Protein AF-A0A958ANQ0-F1 (afdb_monomer_lite)

pLDDT: mean 80.98, std 15.99, range [47.22, 97.38]

Secondary structure (DSSP, 8-state):
---EEEEEEESSSS--TTPEEE---TTSSS-TT-EEEEEEEEE--TT-SEEEEEEEESS-GGG-----------TT-------------------------------

Structure (mmCIF, N/CA/C/O backbone):
data_AF-A0A958ANQ0-F1
#
_entry.id   AF-A0A958ANQ0-F1
#
loop_
_atom_site.group_PDB
_atom_site.id
_atom_site.type_symbol
_atom_site.label_atom_id
_atom_site.label_alt_id
_atom_site.label_comp_id
_atom_site.label_asym_id
_atom_site.label_entity_id
_atom_site.label_seq_id
_atom_site.pdbx_PDB_ins_code
_atom_site.Cartn_x
_atom_site.Cartn_y
_atom_site.Cartn_z
_atom_site.occupancy
_atom_site.B_iso_or_equiv
_atom_site.auth_seq_id
_atom_site.auth_comp_id
_atom_site.auth_asym_id
_atom_site.auth_atom_id
_atom_site.pdbx_PDB_model_num
ATOM 1 N N . SER A 1 1 ? -5.914 -18.500 2.870 1.00 63.28 1 SER A N 1
ATOM 2 C CA . SER A 1 1 ? -5.951 -17.438 1.851 1.00 63.28 1 SER A CA 1
ATOM 3 C C . SER A 1 1 ? -4.606 -16.725 1.856 1.00 63.28 1 SER A C 1
ATOM 5 O O . SER A 1 1 ? -3.877 -16.869 2.828 1.00 63.28 1 SER A O 1
ATOM 7 N N . GLY A 1 2 ? -4.235 -16.049 0.766 1.00 85.19 2 GLY A N 1
ATOM 8 C CA . GLY A 1 2 ? -3.003 -15.249 0.666 1.00 85.19 2 GLY A CA 1
ATOM 9 C C . GLY A 1 2 ? -3.278 -13.757 0.847 1.00 85.19 2 GLY A C 1
ATOM 10 O O . GLY A 1 2 ? -2.680 -12.940 0.154 1.00 85.19 2 GLY A O 1
ATOM 11 N N . ASP A 1 3 ? -4.260 -13.422 1.688 1.00 93.88 3 ASP A N 1
ATOM 12 C CA . ASP A 1 3 ? -4.642 -12.033 1.931 1.00 93.88 3 ASP A CA 1
ATOM 13 C C . ASP A 1 3 ? -3.541 -11.328 2.738 1.00 93.88 3 ASP A C 1
ATOM 15 O O . ASP A 1 3 ? -2.877 -11.931 3.582 1.00 93.88 3 ASP A O 1
ATOM 19 N N . LEU A 1 4 ? -3.345 -10.047 2.453 1.00 95.50 4 LEU A N 1
ATOM 20 C CA . LEU A 1 4 ? -2.335 -9.193 3.063 1.00 95.50 4 LEU A CA 1
ATOM 21 C C . LEU A 1 4 ? -2.954 -8.418 4.228 1.00 95.50 4 LEU A C 1
ATOM 23 O O . LEU A 1 4 ? -4.144 -8.098 4.212 1.00 95.50 4 LEU A O 1
ATOM 27 N N . LEU A 1 5 ? -2.132 -8.080 5.216 1.00 96.50 5 LEU A N 1
ATOM 28 C CA . LEU A 1 5 ? -2.508 -7.200 6.316 1.00 96.50 5 LEU A CA 1
ATOM 29 C C . LEU A 1 5 ? -1.752 -5.878 6.169 1.00 96.50 5 LEU A C 1
ATOM 31 O O . LEU A 1 5 ? -0.524 -5.869 6.117 1.00 96.50 5 LEU A O 1
ATOM 35 N N . MET A 1 6 ? -2.489 -4.773 6.092 1.00 96.06 6 MET A N 1
ATOM 36 C CA . MET A 1 6 ? -1.938 -3.424 6.168 1.00 96.06 6 MET A CA 1
ATOM 37 C C . MET A 1 6 ? -2.160 -2.885 7.582 1.00 96.06 6 MET A C 1
ATOM 39 O O . MET A 1 6 ? -3.301 -2.670 7.994 1.00 96.06 6 MET A O 1
ATOM 43 N N . ASP A 1 7 ? -1.061 -2.694 8.307 1.00 95.06 7 ASP A N 1
ATOM 44 C CA . ASP A 1 7 ? -1.037 -2.265 9.707 1.00 95.06 7 ASP A CA 1
ATOM 45 C C . ASP A 1 7 ? -0.769 -0.765 9.877 1.00 95.06 7 ASP A C 1
ATOM 47 O O . ASP A 1 7 ? -0.386 -0.066 8.938 1.00 95.06 7 ASP A O 1
ATOM 51 N N . PHE A 1 8 ? -0.936 -0.292 11.118 1.00 93.69 8 PHE A N 1
ATOM 52 C CA . PHE A 1 8 ? -0.587 1.061 11.572 1.00 93.69 8 PHE A CA 1
ATOM 53 C C . PHE A 1 8 ? -1.340 2.195 10.869 1.00 93.69 8 PHE A C 1
ATOM 55 O O . PHE A 1 8 ? -0.835 3.314 10.764 1.00 93.69 8 PHE A O 1
ATOM 62 N N . ILE A 1 9 ? -2.566 1.940 10.412 1.00 93.25 9 ILE A N 1
ATOM 63 C CA . ILE A 1 9 ? -3.378 2.984 9.793 1.00 93.25 9 ILE A CA 1
ATOM 64 C C . ILE A 1 9 ? -3.954 3.875 10.911 1.00 93.25 9 ILE A C 1
ATOM 66 O O . ILE A 1 9 ? -4.518 3.343 11.872 1.00 93.25 9 ILE A O 1
ATOM 70 N N . PRO A 1 10 ? -3.826 5.215 10.847 1.00 91.50 10 PRO A N 1
ATOM 71 C CA . PRO A 1 10 ? -4.391 6.111 11.859 1.00 91.50 10 PRO A CA 1
ATOM 72 C C . PRO A 1 10 ? -5.906 5.936 12.003 1.00 91.50 10 PRO A C 1
ATOM 74 O O . PRO A 1 10 ? -6.583 5.656 11.017 1.00 91.50 10 PRO A O 1
ATOM 77 N N . GLN A 1 11 ? -6.449 6.118 13.209 1.00 89.50 11 GLN A N 1
ATOM 78 C CA . GLN A 1 11 ? -7.895 6.055 13.466 1.00 89.50 11 GLN A CA 1
ATOM 79 C C . GLN A 1 11 ? -8.679 7.149 12.720 1.00 89.50 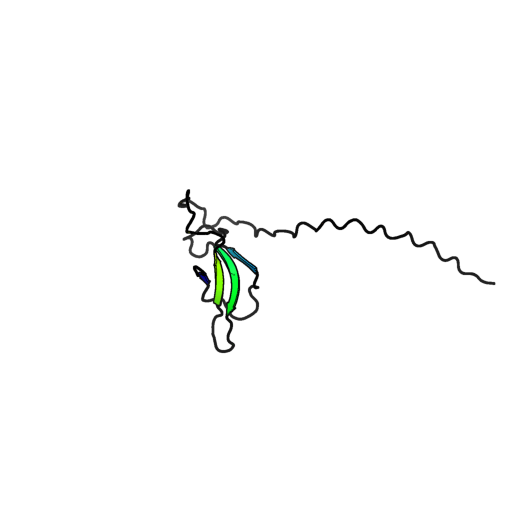11 GLN A C 1
ATOM 81 O O . GLN A 1 11 ? -8.164 8.235 12.462 1.00 89.50 11 GLN A O 1
ATOM 86 N N . GLY A 1 12 ? -9.952 6.867 12.424 1.00 80.94 12 GLY A N 1
ATOM 87 C CA . GLY A 1 12 ? -10.860 7.775 11.712 1.00 80.94 12 GLY A CA 1
ATOM 88 C C . GLY A 1 12 ? -11.126 7.353 10.260 1.00 80.94 12 GLY A C 1
ATOM 89 O O . GLY A 1 12 ? -10.767 6.244 9.858 1.00 80.94 12 GLY A O 1
ATOM 90 N N . PRO A 1 13 ? -11.806 8.187 9.458 1.00 65.56 13 PRO A N 1
ATOM 91 C CA . PRO A 1 13 ? -12.079 7.876 8.060 1.00 65.56 13 PRO A CA 1
ATOM 92 C C . PRO A 1 13 ? -10.868 8.222 7.182 1.00 65.56 13 PRO A C 1
ATOM 94 O O . PRO A 1 13 ? -10.552 9.392 6.989 1.00 65.56 13 PRO A O 1
ATOM 97 N N . VAL A 1 14 ? -10.196 7.193 6.660 1.00 76.31 14 VAL A N 1
ATOM 98 C CA . VAL A 1 14 ? -9.035 7.339 5.756 1.00 76.31 14 VAL A CA 1
ATOM 99 C C . VAL A 1 14 ? -9.187 6.503 4.477 1.00 76.31 14 VAL A C 1
ATOM 101 O O . VAL A 1 14 ? -8.621 6.871 3.456 1.00 76.31 14 VAL A O 1
ATOM 104 N N . PHE A 1 15 ? -9.954 5.406 4.516 1.00 90.62 15 PHE A N 1
ATOM 105 C CA . PHE A 1 15 ? -10.132 4.482 3.390 1.00 90.62 15 PHE A CA 1
ATOM 106 C C . PHE A 1 15 ? -11.419 3.650 3.522 1.00 90.62 15 PHE A C 1
ATOM 108 O O . PHE A 1 15 ? -11.976 3.492 4.621 1.00 90.62 15 PHE A O 1
ATOM 115 N N . SER A 1 16 ? -11.852 3.073 2.404 1.00 92.00 16 SER A N 1
ATOM 116 C CA . SER A 1 16 ? -13.081 2.282 2.270 1.00 92.00 16 SER A CA 1
ATOM 117 C C . SER A 1 16 ? -12.818 0.879 1.719 1.00 92.00 16 SER A C 1
ATOM 119 O O . SER A 1 16 ? -11.843 0.627 1.011 1.00 92.00 16 SER A O 1
ATOM 121 N N . VAL A 1 17 ? -13.723 -0.060 2.011 1.00 94.25 17 VAL A N 1
ATOM 122 C CA . VAL A 1 17 ? -13.712 -1.383 1.366 1.00 94.25 17 VAL A CA 1
ATOM 123 C C . VAL A 1 17 ? -13.870 -1.210 -0.147 1.00 94.25 17 VAL A C 1
ATOM 125 O O . VAL A 1 17 ? -14.725 -0.457 -0.604 1.00 94.25 17 VAL A O 1
ATOM 128 N N . GLY A 1 18 ? -13.049 -1.919 -0.921 1.00 94.25 18 GLY A N 1
ATOM 129 C CA . GLY A 1 18 ? -13.012 -1.855 -2.384 1.00 94.25 18 GLY A CA 1
ATOM 130 C C . GLY A 1 18 ? -11.950 -0.916 -2.965 1.00 94.25 18 GLY A C 1
ATOM 131 O O . GLY A 1 18 ? -11.597 -1.081 -4.140 1.00 94.25 18 GLY A O 1
ATOM 132 N N . GLU A 1 19 ? -11.401 0.002 -2.162 1.00 94.44 19 GLU A N 1
ATOM 133 C CA . GLU A 1 19 ? -10.323 0.903 -2.586 1.00 94.44 19 GLU A CA 1
ATOM 134 C C . GLU A 1 19 ? -9.036 0.146 -2.925 1.00 94.44 19 GLU A C 1
ATOM 136 O O . GLU A 1 19 ? -8.761 -0.942 -2.404 1.00 94.44 19 GLU A O 1
ATOM 141 N N . VAL A 1 20 ? -8.254 0.727 -3.836 1.00 94.81 20 VAL A N 1
ATOM 142 C CA . VAL A 1 20 ? -6.982 0.172 -4.305 1.00 94.81 20 VAL A CA 1
ATOM 143 C C . VAL A 1 20 ? -5.853 0.647 -3.397 1.00 94.81 20 VAL A C 1
ATOM 145 O O . VAL A 1 20 ? -5.734 1.830 -3.101 1.00 94.81 20 VAL A O 1
ATOM 148 N N . VAL A 1 21 ? -4.992 -0.283 -2.998 1.00 95.25 21 VAL A N 1
ATOM 149 C CA . VAL A 1 21 ? -3.791 -0.002 -2.210 1.00 95.25 21 VAL A CA 1
ATOM 150 C C . VAL A 1 21 ? -2.594 0.120 -3.149 1.00 95.25 21 VAL A C 1
ATOM 152 O O . VAL A 1 21 ? -2.335 -0.796 -3.936 1.00 95.25 21 VAL A O 1
ATOM 155 N N . LEU A 1 22 ? -1.862 1.231 -3.046 1.00 94.06 22 LEU A N 1
ATOM 156 C CA . LEU A 1 22 ? -0.671 1.542 -3.843 1.00 94.06 22 LEU A CA 1
ATOM 157 C C . LEU A 1 22 ? 0.565 1.716 -2.946 1.00 94.06 22 LEU A C 1
ATOM 159 O O . LEU A 1 22 ? 0.447 2.096 -1.780 1.00 94.06 22 LEU A O 1
ATOM 163 N N . THR A 1 23 ? 1.765 1.500 -3.489 1.00 92.44 23 THR A N 1
ATOM 164 C CA . THR A 1 23 ? 3.006 1.910 -2.813 1.00 92.44 23 THR A CA 1
ATOM 165 C C . THR A 1 23 ? 3.065 3.435 -2.683 1.00 92.44 23 THR A C 1
ATOM 167 O O . THR A 1 23 ? 2.875 4.171 -3.649 1.00 92.44 23 THR A O 1
ATOM 170 N N . SER A 1 24 ? 3.361 3.939 -1.484 1.00 90.00 24 SER A N 1
ATOM 171 C CA . SER A 1 24 ? 3.412 5.386 -1.224 1.00 90.00 24 SER A CA 1
ATOM 172 C C . SER A 1 24 ? 4.716 6.053 -1.674 1.00 90.00 24 SER A C 1
ATOM 174 O O . SER A 1 24 ? 4.768 7.273 -1.795 1.00 90.00 24 SER A O 1
ATOM 176 N N . GLY A 1 25 ? 5.788 5.279 -1.866 1.00 87.81 25 GLY A N 1
ATOM 177 C CA . GLY A 1 25 ? 7.143 5.794 -2.094 1.00 87.81 25 GLY A CA 1
ATOM 178 C C . GLY A 1 25 ? 7.826 6.394 -0.852 1.00 87.81 25 GLY A C 1
ATOM 179 O O . GLY A 1 25 ? 8.950 6.887 -0.937 1.00 87.81 25 GLY A O 1
ATOM 180 N N . ILE A 1 26 ? 7.181 6.351 0.321 1.00 83.62 26 ILE A N 1
ATOM 181 C CA . ILE A 1 26 ? 7.751 6.872 1.573 1.00 83.62 26 ILE A CA 1
ATOM 182 C C . ILE A 1 26 ? 8.939 5.999 2.004 1.00 83.62 26 ILE A C 1
ATOM 184 O O . ILE A 1 26 ? 8.870 4.772 1.970 1.00 83.62 26 ILE A O 1
ATOM 188 N N . GLY A 1 27 ? 10.039 6.636 2.418 1.00 80.06 27 GLY A N 1
ATOM 189 C CA . GLY A 1 27 ? 11.270 5.946 2.821 1.00 80.06 27 GLY A CA 1
ATOM 190 C C . GLY A 1 27 ? 12.189 5.553 1.658 1.00 80.06 27 GLY A C 1
ATOM 191 O O . GLY A 1 27 ? 13.140 4.806 1.875 1.00 80.06 27 GLY A O 1
ATOM 192 N N . LEU A 1 28 ? 11.909 6.044 0.439 1.00 78.62 28 LEU A N 1
ATOM 193 C CA . LEU A 1 28 ? 12.749 5.937 -0.769 1.00 78.62 28 LEU A CA 1
ATOM 194 C C . LEU A 1 28 ? 13.145 4.496 -1.165 1.00 78.62 28 LEU A C 1
ATOM 196 O O . LEU A 1 28 ? 14.072 4.298 -1.941 1.00 78.62 28 LEU A O 1
ATOM 200 N N . SER A 1 29 ? 12.461 3.484 -0.622 1.00 85.75 29 SER A N 1
ATOM 201 C CA . SER A 1 29 ? 12.795 2.062 -0.817 1.00 85.75 29 SER A CA 1
ATOM 202 C C . SER A 1 29 ? 12.005 1.411 -1.954 1.00 85.75 29 SER A C 1
ATOM 204 O O . SER A 1 29 ? 12.415 0.381 -2.481 1.00 85.75 29 SER A O 1
ATOM 206 N N . PHE A 1 30 ? 10.883 2.018 -2.344 1.00 89.75 30 PHE A N 1
ATOM 207 C CA . PHE A 1 30 ? 10.024 1.562 -3.433 1.00 89.75 30 PHE A CA 1
ATOM 208 C C . PHE A 1 30 ? 9.572 2.762 -4.269 1.00 89.75 30 PHE A C 1
ATOM 210 O O . PHE A 1 30 ? 9.370 3.837 -3.698 1.00 89.75 30 PHE A O 1
ATOM 217 N N . PRO A 1 31 ? 9.358 2.600 -5.584 1.00 91.06 31 PRO A N 1
ATOM 218 C CA . PRO A 1 31 ? 8.693 3.624 -6.382 1.00 91.06 31 PRO A CA 1
ATOM 219 C C . PRO A 1 31 ? 7.252 3.824 -5.892 1.00 91.06 31 PRO A C 1
ATOM 221 O O . PRO A 1 31 ? 6.625 2.905 -5.354 1.00 91.06 31 PRO A O 1
ATOM 224 N N . ARG A 1 32 ? 6.716 5.030 -6.080 1.00 89.75 32 ARG A N 1
ATOM 225 C CA . ARG A 1 32 ? 5.315 5.366 -5.788 1.00 89.75 32 ARG A CA 1
ATOM 226 C C . ARG A 1 32 ? 4.384 4.769 -6.850 1.00 89.75 32 ARG A C 1
ATOM 228 O O . ARG A 1 32 ? 4.740 4.699 -8.019 1.00 89.75 32 ARG A O 1
ATOM 235 N N . GLY A 1 33 ? 3.174 4.390 -6.447 1.00 90.06 33 GLY A N 1
ATOM 236 C CA . GLY A 1 33 ? 2.072 4.091 -7.364 1.00 90.06 33 GLY A CA 1
ATOM 237 C C . GLY A 1 33 ? 1.984 2.646 -7.858 1.00 90.06 33 GLY A C 1
ATOM 238 O O . GLY A 1 33 ? 1.152 2.362 -8.715 1.00 90.06 33 GLY A O 1
ATOM 239 N N . ILE A 1 34 ? 2.781 1.712 -7.330 1.00 91.81 34 ILE A N 1
ATOM 240 C CA . ILE A 1 34 ? 2.663 0.292 -7.693 1.00 91.81 34 ILE A CA 1
ATOM 241 C C . ILE A 1 34 ? 1.419 -0.308 -7.018 1.00 91.81 34 ILE A C 1
ATOM 243 O O . ILE A 1 34 ? 1.323 -0.254 -5.788 1.00 91.81 34 ILE A O 1
ATOM 247 N N . PRO A 1 35 ? 0.492 -0.930 -7.774 1.00 93.75 35 PRO A N 1
ATOM 248 C CA . PRO A 1 35 ? -0.670 -1.603 -7.205 1.00 93.75 35 PRO A CA 1
ATOM 249 C C . PRO A 1 35 ? -0.301 -2.830 -6.372 1.00 93.75 35 PRO A C 1
ATOM 251 O O . PRO A 1 35 ? 0.392 -3.731 -6.840 1.00 93.75 35 PRO A O 1
ATOM 254 N N . ILE A 1 36 ? -0.830 -2.889 -5.152 1.00 95.44 36 ILE A N 1
ATOM 255 C CA . ILE A 1 36 ? -0.661 -4.019 -4.230 1.00 95.44 36 ILE A CA 1
ATOM 256 C C . ILE A 1 36 ? -1.923 -4.883 -4.221 1.00 95.44 36 ILE A C 1
ATOM 258 O O . ILE A 1 36 ? -1.862 -6.105 -4.376 1.00 95.44 36 ILE A O 1
ATOM 262 N N . GLY A 1 37 ? -3.086 -4.257 -4.035 1.00 95.88 37 GLY A N 1
ATOM 263 C CA . GLY A 1 37 ? -4.310 -4.986 -3.726 1.00 95.88 37 GLY A CA 1
ATOM 264 C C . GLY A 1 37 ? -5.563 -4.125 -3.650 1.00 95.88 37 GLY A C 1
ATOM 265 O O . GLY A 1 37 ? -5.526 -2.927 -3.921 1.00 95.88 37 GLY A O 1
ATOM 266 N N . ARG A 1 38 ? -6.672 -4.747 -3.243 1.00 96.88 38 ARG A N 1
ATOM 267 C CA . ARG A 1 38 ? -7.926 -4.068 -2.884 1.00 96.88 38 ARG A CA 1
ATOM 268 C C . ARG A 1 38 ? -8.317 -4.361 -1.446 1.00 96.88 38 ARG A C 1
ATOM 270 O O . ARG A 1 38 ? -8.198 -5.504 -1.001 1.00 96.88 38 ARG A O 1
ATOM 277 N N . VAL A 1 39 ? -8.816 -3.355 -0.738 1.00 96.94 39 VAL A N 1
ATOM 278 C CA . VAL A 1 39 ? -9.301 -3.509 0.639 1.00 96.94 39 VAL A CA 1
ATOM 279 C C . VAL A 1 39 ? -10.525 -4.427 0.650 1.00 96.94 39 VAL A C 1
ATOM 281 O O . VAL A 1 39 ? -11.531 -4.135 0.007 1.00 96.94 39 VAL A O 1
ATOM 284 N N . LEU A 1 40 ? -10.443 -5.536 1.382 1.00 96.88 40 LEU A N 1
ATOM 285 C CA . LEU A 1 40 ? -11.553 -6.462 1.624 1.00 96.88 40 LEU A CA 1
ATOM 286 C C . LEU A 1 40 ? -12.320 -6.120 2.898 1.00 96.88 40 LEU A C 1
ATOM 288 O O . LEU A 1 40 ? -13.539 -6.236 2.941 1.00 96.88 40 LEU A O 1
ATOM 292 N N . GLU A 1 41 ? -11.593 -5.748 3.947 1.00 95.25 41 GLU A N 1
ATOM 293 C CA . GLU A 1 41 ? -12.138 -5.576 5.289 1.00 95.25 41 GLU A CA 1
ATOM 294 C C . GLU A 1 41 ? -11.364 -4.470 6.002 1.00 95.25 41 GLU A C 1
ATOM 296 O O . GLU A 1 41 ? -10.136 -4.398 5.905 1.00 95.25 41 GLU A O 1
ATOM 301 N N . ARG A 1 42 ? -12.082 -3.637 6.754 1.00 93.94 42 ARG A N 1
ATOM 302 C CA . ARG A 1 42 ? -11.501 -2.671 7.683 1.00 93.94 42 ARG A CA 1
ATOM 303 C C . ARG A 1 42 ? -11.685 -3.181 9.106 1.00 93.94 42 ARG A C 1
ATOM 305 O O . ARG A 1 42 ? -12.817 -3.355 9.552 1.00 93.94 42 ARG A O 1
ATOM 312 N N . ARG A 1 43 ? -10.580 -3.377 9.822 1.00 93.00 43 ARG A N 1
ATOM 313 C CA . ARG A 1 43 ? -10.573 -3.791 11.228 1.00 93.00 43 ARG A CA 1
ATOM 314 C C . ARG A 1 43 ? -10.289 -2.588 12.103 1.00 93.00 43 ARG A C 1
ATOM 316 O O . ARG A 1 43 ? -9.170 -2.084 12.140 1.00 93.00 43 ARG A O 1
ATOM 323 N N . GLN A 1 44 ? -11.323 -2.139 12.797 1.00 90.06 44 GLN A N 1
ATOM 324 C CA . GLN A 1 44 ? -11.271 -0.985 13.677 1.00 90.06 44 GLN A CA 1
ATOM 325 C C . GLN A 1 44 ? -11.915 -1.353 15.013 1.00 90.06 44 GLN A C 1
ATOM 327 O O . GLN A 1 44 ? -13.008 -1.918 15.040 1.00 90.06 44 GLN A O 1
ATOM 332 N N . ARG A 1 45 ? -11.234 -1.037 16.116 1.00 87.69 45 ARG A N 1
ATOM 333 C CA . ARG A 1 45 ? -11.778 -1.123 17.475 1.00 87.69 45 ARG A CA 1
ATOM 334 C C . ARG A 1 45 ? -11.524 0.198 18.182 1.00 87.69 45 ARG A C 1
ATOM 336 O O . ARG A 1 45 ? -10.440 0.756 18.047 1.00 87.69 45 ARG A O 1
ATOM 343 N N . ASP A 1 46 ? -12.492 0.649 18.971 1.00 82.81 46 ASP A N 1
ATOM 344 C CA . ASP A 1 46 ? -12.455 1.969 19.619 1.00 82.81 46 ASP A CA 1
ATOM 345 C C . ASP A 1 46 ? -11.304 2.132 20.624 1.00 82.81 46 ASP A C 1
ATOM 347 O O . ASP A 1 46 ? -10.881 3.244 20.919 1.00 82.81 46 ASP A O 1
ATOM 351 N N . ILE A 1 47 ? -10.788 1.018 21.151 1.00 87.69 47 ILE A N 1
ATOM 352 C CA . ILE A 1 47 ? -9.676 0.996 22.110 1.00 87.69 47 ILE A CA 1
ATOM 353 C C . ILE A 1 47 ? -8.294 0.979 21.444 1.00 87.69 47 ILE A C 1
ATOM 355 O O . ILE A 1 47 ? -7.287 1.150 22.131 1.00 87.69 47 ILE A O 1
ATOM 359 N N . ASP A 1 48 ? -8.224 0.731 20.134 1.00 86.50 48 ASP A N 1
ATOM 360 C CA . ASP A 1 48 ? -6.956 0.565 19.432 1.00 86.50 48 ASP A CA 1
ATOM 361 C C . ASP A 1 48 ? -6.423 1.915 18.936 1.00 86.50 48 ASP A C 1
ATOM 363 O O . ASP A 1 48 ? -7.148 2.729 18.368 1.00 86.50 48 ASP A O 1
ATOM 367 N N . ILE A 1 49 ? -5.112 2.129 19.068 1.00 91.00 49 ILE A N 1
ATOM 368 C CA . ILE A 1 49 ? -4.438 3.347 18.576 1.00 91.00 49 ILE A CA 1
ATOM 369 C C . ILE A 1 49 ? -4.427 3.399 17.039 1.00 91.00 49 ILE A C 1
ATOM 371 O O . ILE A 1 49 ? -4.449 4.477 16.449 1.00 91.00 49 ILE A O 1
ATOM 375 N N . PHE A 1 50 ? -4.420 2.231 16.393 1.00 93.94 50 PHE A N 1
ATOM 376 C CA . PHE A 1 50 ? -4.382 2.076 14.943 1.00 93.94 50 PHE A CA 1
ATOM 377 C C . PHE A 1 50 ? -5.479 1.126 14.471 1.00 93.94 50 PHE A C 1
ATOM 379 O O . PHE A 1 50 ? -5.887 0.221 15.197 1.00 93.94 50 PHE A O 1
ATOM 386 N N . GLN A 1 51 ? -5.918 1.319 13.235 1.00 94.25 51 GLN A N 1
ATOM 387 C CA . GLN A 1 51 ? -6.774 0.390 12.513 1.00 94.25 51 GLN A CA 1
ATOM 388 C C . GLN A 1 51 ? -5.951 -0.404 11.490 1.00 94.25 51 GLN A C 1
ATOM 390 O O . GLN A 1 51 ? -4.821 -0.039 11.152 1.00 94.25 51 GLN A O 1
ATOM 395 N N . GLN A 1 52 ? -6.520 -1.506 11.010 1.00 95.38 52 GLN A N 1
ATOM 396 C CA . GLN A 1 52 ? -5.888 -2.389 10.031 1.00 95.38 52 GLN A CA 1
ATOM 397 C C . GLN A 1 52 ? -6.804 -2.575 8.821 1.00 95.38 52 GLN A C 1
ATOM 399 O O . GLN A 1 52 ? -8.032 -2.488 8.932 1.00 95.38 52 GLN A O 1
ATOM 404 N N . ALA A 1 53 ? -6.215 -2.906 7.676 1.00 96.38 53 ALA A N 1
ATOM 405 C CA . ALA A 1 53 ? -6.954 -3.336 6.496 1.00 96.38 53 ALA A CA 1
ATOM 406 C C . ALA A 1 53 ? -6.538 -4.750 6.091 1.00 96.38 53 ALA A C 1
ATOM 408 O O . ALA A 1 53 ? -5.349 -5.054 5.982 1.00 96.38 53 ALA A O 1
ATOM 409 N N . VAL A 1 54 ? -7.521 -5.609 5.825 1.00 97.19 54 VAL A N 1
ATOM 410 C CA . VAL A 1 54 ? -7.287 -6.867 5.110 1.00 97.19 54 VAL A CA 1
ATOM 411 C C . VAL A 1 54 ? -7.366 -6.560 3.626 1.00 97.19 54 VAL A C 1
ATOM 413 O O . VAL A 1 54 ? -8.357 -5.999 3.157 1.00 97.19 54 VAL A O 1
ATOM 416 N N . VAL A 1 55 ? -6.331 -6.922 2.881 1.00 97.38 55 VAL A N 1
ATOM 417 C CA . VAL A 1 55 ? -6.155 -6.540 1.481 1.00 97.38 55 VAL A CA 1
ATOM 418 C C . VAL A 1 55 ? -6.015 -7.794 0.630 1.00 97.38 55 VAL A C 1
ATOM 420 O O . VAL A 1 55 ? -5.165 -8.642 0.885 1.00 97.38 55 VAL A O 1
ATOM 423 N N . ARG A 1 56 ? -6.824 -7.909 -0.422 1.00 96.69 56 ARG A N 1
ATOM 424 C CA . ARG A 1 56 ? -6.654 -8.953 -1.435 1.00 96.69 56 ARG A CA 1
ATOM 425 C C . ARG A 1 56 ? -5.581 -8.524 -2.429 1.00 96.69 56 ARG A C 1
ATOM 427 O O . ARG A 1 56 ? -5.772 -7.474 -3.044 1.00 96.69 56 ARG A O 1
ATOM 434 N N . PRO A 1 57 ? -4.513 -9.310 -2.644 1.00 96.00 57 PRO A N 1
ATOM 435 C CA . PRO A 1 57 ? -3.572 -9.047 -3.727 1.00 96.00 57 PRO A CA 1
ATOM 436 C C . PRO A 1 57 ? -4.283 -8.967 -5.081 1.00 96.00 57 PRO A C 1
ATOM 438 O O . PRO A 1 57 ? -5.203 -9.748 -5.332 1.00 96.00 57 PRO A O 1
ATOM 441 N N . ILE A 1 58 ? -3.843 -8.072 -5.973 1.00 92.81 58 ILE A N 1
ATOM 442 C CA . ILE A 1 58 ? -4.365 -8.058 -7.358 1.00 92.81 58 ILE A CA 1
ATOM 443 C C . ILE A 1 58 ? -3.787 -9.213 -8.191 1.00 92.81 58 ILE A C 1
ATOM 445 O O . ILE A 1 58 ? -4.354 -9.578 -9.217 1.00 92.81 58 ILE A O 1
ATOM 449 N N . ILE A 1 59 ? -2.652 -9.766 -7.758 1.00 90.94 59 ILE A N 1
ATOM 450 C CA . ILE A 1 59 ? -1.862 -10.770 -8.476 1.00 90.94 59 ILE A CA 1
ATOM 451 C C . ILE A 1 59 ? -2.085 -12.155 -7.856 1.00 90.94 59 ILE A C 1
ATOM 453 O O . ILE A 1 59 ? -2.010 -12.318 -6.637 1.00 90.94 59 ILE A O 1
ATOM 457 N N . ASP A 1 60 ? -2.301 -13.172 -8.695 1.00 89.88 60 ASP A N 1
ATOM 458 C CA . ASP A 1 60 ? -2.219 -14.577 -8.281 1.00 89.88 60 ASP A CA 1
ATOM 459 C C . ASP A 1 60 ? -0.762 -15.052 -8.349 1.00 89.88 60 ASP A C 1
ATOM 461 O O . ASP A 1 60 ? -0.243 -15.396 -9.412 1.00 89.88 60 ASP A O 1
ATOM 465 N N . PHE A 1 61 ? -0.100 -15.103 -7.193 1.00 87.62 61 PHE A N 1
ATOM 466 C CA . PHE A 1 61 ? 1.306 -15.509 -7.074 1.00 87.62 61 PHE A CA 1
ATOM 467 C C . PHE A 1 61 ? 1.598 -16.946 -7.537 1.00 87.62 61 PHE A C 1
ATOM 469 O O . PHE A 1 61 ? 2.761 -17.318 -7.670 1.00 87.62 61 PHE A O 1
ATOM 476 N N . ARG A 1 62 ? 0.575 -17.772 -7.789 1.00 90.00 62 ARG A N 1
ATOM 477 C CA . ARG A 1 62 ? 0.749 -19.149 -8.280 1.00 90.00 62 ARG A CA 1
ATOM 478 C C . ARG A 1 62 ? 0.992 -19.223 -9.788 1.00 90.00 62 ARG A C 1
ATOM 480 O O . ARG A 1 62 ? 1.363 -20.285 -10.273 1.00 90.00 62 ARG A O 1
ATOM 487 N N . GLN A 1 63 ? 0.745 -18.136 -10.518 1.00 90.12 63 GLN A N 1
ATOM 488 C CA . GLN A 1 63 ? 0.750 -18.102 -11.986 1.00 90.12 63 GLN A CA 1
ATOM 489 C C . GLN A 1 63 ? 1.747 -17.069 -12.534 1.00 90.12 63 GLN A C 1
ATOM 491 O O . GLN A 1 63 ? 1.501 -16.433 -13.554 1.00 90.12 63 GLN A O 1
ATOM 496 N N . LEU A 1 64 ? 2.868 -16.865 -11.838 1.00 93.38 64 LEU A N 1
ATOM 497 C CA . LEU A 1 64 ? 3.913 -15.947 -12.285 1.00 93.38 64 LEU A CA 1
ATOM 498 C C . LEU A 1 64 ? 4.760 -16.585 -13.391 1.00 93.38 64 LEU A C 1
ATOM 500 O O . LEU A 1 64 ? 5.340 -17.650 -13.191 1.00 93.38 64 LEU A O 1
ATOM 504 N N . GLU A 1 65 ? 4.871 -15.898 -14.525 1.00 94.81 65 GLU A N 1
ATOM 505 C CA . GLU A 1 65 ? 5.736 -16.297 -15.645 1.00 94.81 65 GLU A CA 1
ATOM 506 C C . GLU A 1 65 ? 6.902 -15.318 -15.830 1.00 94.81 65 GLU A C 1
ATOM 508 O O . GLU A 1 65 ? 8.057 -15.725 -15.944 1.00 94.81 65 GLU A O 1
ATOM 513 N N . VAL A 1 66 ? 6.611 -14.014 -15.795 1.00 94.88 66 VAL A N 1
ATOM 514 C CA . VAL A 1 66 ? 7.594 -12.938 -15.962 1.00 94.88 66 VAL A CA 1
ATOM 515 C C . VAL A 1 66 ? 7.475 -11.956 -14.805 1.00 94.88 66 VAL A C 1
ATOM 517 O O . VAL A 1 66 ? 6.377 -11.548 -14.430 1.00 94.88 66 VAL A O 1
ATOM 520 N N . VAL A 1 67 ? 8.620 -11.558 -14.251 1.00 94.25 67 VAL A N 1
ATOM 521 C CA . VAL A 1 67 ? 8.717 -10.580 -13.163 1.00 94.25 67 VAL A CA 1
ATOM 522 C C . VAL A 1 67 ? 9.720 -9.490 -13.521 1.00 94.25 67 VAL A C 1
ATOM 524 O O . VAL A 1 67 ? 10.726 -9.750 -14.181 1.00 94.25 67 VAL A O 1
ATOM 527 N N . ALA A 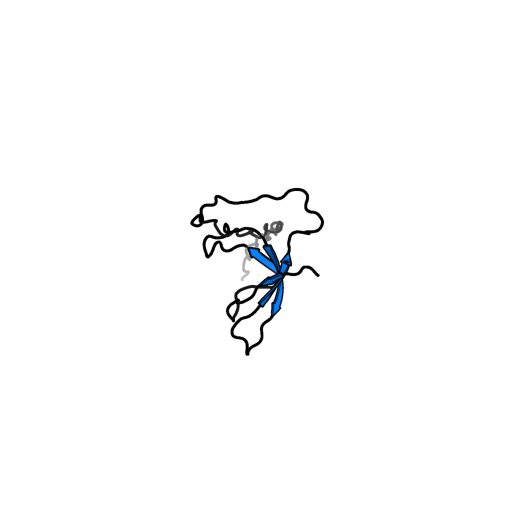1 68 ? 9.449 -8.266 -13.073 1.00 93.31 68 ALA A N 1
ATOM 528 C CA . ALA A 1 68 ? 10.331 -7.121 -1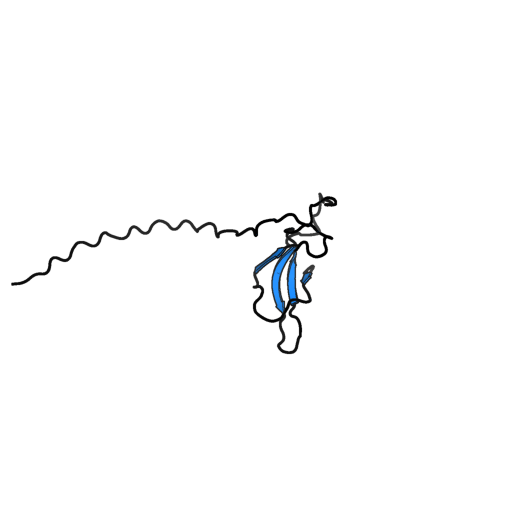3.255 1.00 93.31 68 ALA A CA 1
ATOM 529 C C . ALA A 1 68 ? 10.966 -6.722 -11.919 1.00 93.31 68 ALA A C 1
ATOM 531 O O . ALA A 1 68 ? 10.287 -6.665 -10.894 1.00 93.31 68 ALA A O 1
ATOM 532 N N . ILE A 1 69 ? 12.264 -6.413 -11.946 1.00 93.38 69 ILE A N 1
ATOM 533 C CA . ILE A 1 69 ? 12.987 -5.845 -10.805 1.00 93.38 69 ILE A CA 1
ATOM 534 C C . ILE A 1 69 ? 13.220 -4.366 -11.101 1.00 93.38 69 ILE A C 1
ATOM 536 O O . ILE A 1 69 ? 13.907 -4.023 -12.062 1.00 93.38 69 ILE A O 1
ATOM 540 N N . VAL A 1 70 ? 12.651 -3.493 -10.271 1.00 90.81 70 VAL A N 1
ATOM 541 C CA . VAL A 1 70 ? 12.793 -2.038 -10.398 1.00 90.81 70 VAL A CA 1
ATOM 542 C C . VAL A 1 70 ? 13.843 -1.564 -9.395 1.00 90.81 70 VAL A C 1
ATOM 544 O O . VAL A 1 70 ? 13.622 -1.649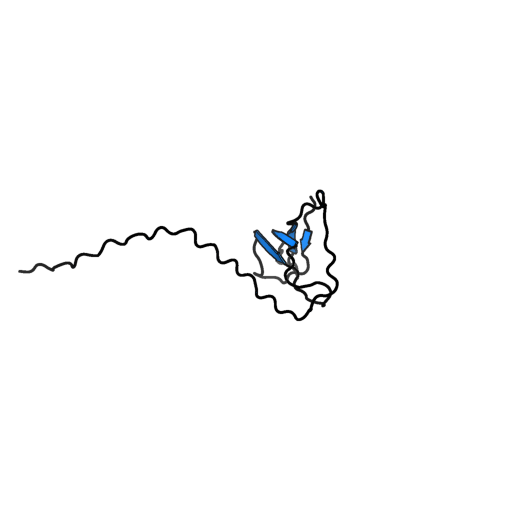 -8.191 1.00 90.81 70 VAL A O 1
ATOM 547 N N . THR A 1 71 ? 14.996 -1.097 -9.882 1.00 88.88 71 THR A N 1
ATOM 548 C CA . THR A 1 71 ? 16.139 -0.689 -9.037 1.00 88.88 71 THR A CA 1
ATOM 549 C C . THR A 1 71 ? 16.503 0.789 -9.149 1.00 88.88 71 THR A C 1
ATOM 551 O O . THR A 1 71 ? 17.064 1.337 -8.207 1.00 88.88 71 THR A O 1
ATOM 554 N N . ASN A 1 72 ? 16.193 1.435 -10.277 1.00 86.56 72 ASN A N 1
ATOM 555 C CA . ASN A 1 72 ? 16.514 2.837 -10.536 1.00 86.56 72 ASN A CA 1
ATOM 556 C C . ASN A 1 72 ? 15.232 3.619 -10.836 1.00 86.56 72 ASN A C 1
ATOM 558 O O . ASN A 1 72 ? 14.811 3.708 -11.987 1.00 86.56 72 ASN A O 1
ATOM 562 N N . PHE A 1 73 ? 14.604 4.139 -9.786 1.00 86.19 73 PHE A N 1
ATOM 563 C CA . PHE A 1 73 ? 13.438 5.015 -9.857 1.00 86.19 73 PHE A CA 1
ATOM 564 C C . PHE A 1 73 ? 13.783 6.349 -9.194 1.00 86.19 73 PHE A C 1
ATOM 566 O O . PHE A 1 73 ? 14.592 6.374 -8.265 1.00 86.19 73 PHE A O 1
ATOM 573 N N . ASP A 1 74 ? 13.188 7.447 -9.658 1.00 84.62 74 ASP A N 1
ATOM 574 C CA . ASP A 1 74 ? 13.311 8.729 -8.969 1.00 84.62 74 ASP A CA 1
ATOM 575 C C . ASP A 1 74 ? 12.332 8.734 -7.783 1.00 84.62 74 ASP A C 1
ATOM 577 O O . ASP A 1 74 ? 11.114 8.696 -7.972 1.00 84.62 74 ASP A O 1
ATOM 581 N N . PRO A 1 75 ? 12.824 8.736 -6.534 1.00 73.31 75 PRO A N 1
ATOM 582 C CA . PRO A 1 75 ? 11.946 8.652 -5.380 1.00 73.31 75 PRO A CA 1
ATOM 583 C C . PRO A 1 75 ? 11.213 9.976 -5.096 1.00 73.31 75 PRO A C 1
ATOM 585 O O . PRO A 1 75 ? 10.325 10.008 -4.242 1.00 73.31 75 PRO A O 1
ATOM 588 N N . LEU A 1 76 ? 11.579 11.060 -5.788 1.00 74.94 76 LEU A N 1
ATOM 589 C CA . LEU A 1 76 ? 10.913 12.360 -5.741 1.00 74.94 76 LEU A CA 1
ATOM 590 C C . LEU A 1 76 ? 9.977 12.579 -6.936 1.00 74.94 76 LEU A C 1
ATOM 592 O O . LEU A 1 76 ? 9.357 13.641 -7.032 1.00 74.94 76 LEU A O 1
ATOM 596 N N . GLU A 1 77 ? 9.847 11.591 -7.825 1.00 74.94 77 GLU A N 1
ATOM 597 C CA . GLU A 1 77 ? 8.939 11.665 -8.960 1.00 74.94 77 GLU A CA 1
ATOM 598 C C . GLU A 1 77 ? 7.495 11.826 -8.471 1.00 74.94 77 GLU A C 1
ATOM 600 O O . GLU A 1 77 ? 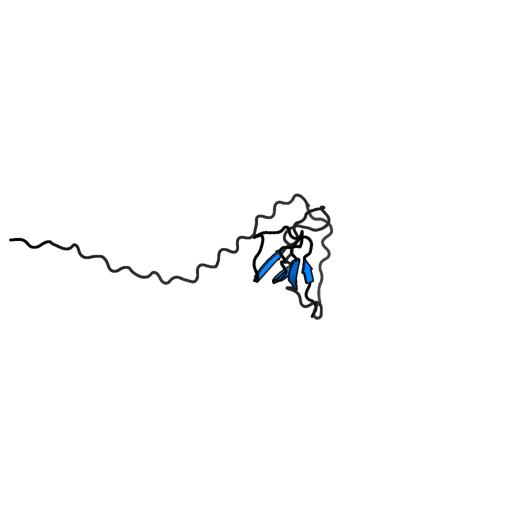6.945 11.001 -7.730 1.00 74.94 77 GLU A O 1
ATOM 605 N N . ASN A 1 78 ? 6.875 12.935 -8.870 1.00 68.06 78 ASN A N 1
ATOM 606 C CA . ASN A 1 78 ? 5.480 13.207 -8.572 1.00 68.06 78 ASN A CA 1
ATOM 607 C C . ASN A 1 78 ? 4.609 12.486 -9.604 1.00 68.06 78 ASN A C 1
ATOM 609 O O . ASN A 1 78 ? 4.379 12.995 -10.701 1.00 68.06 78 ASN A O 1
ATOM 613 N N . VAL A 1 79 ? 4.146 11.290 -9.246 1.00 67.94 79 VAL A N 1
ATOM 614 C CA . VAL A 1 79 ? 3.100 10.591 -9.991 1.00 67.94 79 VAL A CA 1
ATOM 615 C C . VAL A 1 79 ? 1.763 11.203 -9.564 1.00 67.94 79 VAL A C 1
ATOM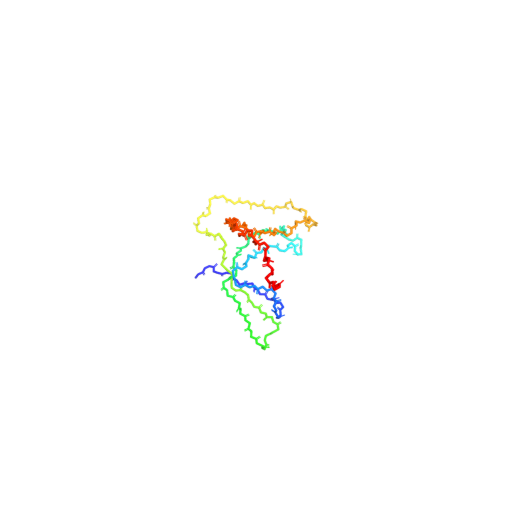 617 O O . VAL A 1 79 ? 1.399 11.033 -8.396 1.00 67.94 79 VAL A O 1
ATOM 620 N N . PRO A 1 80 ? 1.043 11.921 -10.448 1.00 67.81 80 PRO A N 1
ATOM 621 C CA . PRO A 1 80 ? -0.268 12.454 -10.106 1.00 67.81 80 PRO A CA 1
ATOM 622 C C . PRO A 1 80 ? -1.193 11.308 -9.694 1.00 67.81 80 PRO A C 1
ATOM 624 O O . PRO A 1 80 ? -1.140 10.223 -10.280 1.00 67.81 80 PRO A O 1
ATOM 627 N N . ASP A 1 81 ? -2.038 11.547 -8.689 1.00 66.75 81 ASP A N 1
ATOM 628 C CA . ASP A 1 81 ? -3.042 10.570 -8.285 1.00 66.75 81 ASP A CA 1
ATOM 629 C C . ASP A 1 81 ? -3.898 10.225 -9.506 1.00 66.75 81 ASP A C 1
ATOM 631 O O . ASP A 1 81 ? -4.493 11.101 -10.141 1.00 66.75 81 ASP A O 1
ATOM 635 N N . VAL A 1 82 ? -3.924 8.942 -9.873 1.00 61.09 82 VAL A N 1
ATOM 636 C CA . VAL A 1 82 ? -4.762 8.459 -10.968 1.00 61.09 82 VAL A CA 1
ATOM 637 C C . VAL A 1 82 ? -6.205 8.529 -10.485 1.00 61.09 82 VAL A C 1
ATOM 639 O O . VAL A 1 82 ? -6.733 7.578 -9.908 1.00 61.09 82 VAL A O 1
ATOM 642 N N . VAL A 1 83 ? -6.847 9.675 -10.705 1.00 58.50 83 VAL A N 1
ATOM 643 C CA . VAL A 1 83 ? -8.298 9.791 -10.621 1.00 58.50 83 VAL A CA 1
ATOM 644 C C . VAL A 1 83 ? -8.830 9.001 -11.806 1.00 58.50 83 VAL A C 1
ATOM 646 O O . VAL A 1 83 ? -8.853 9.474 -12.941 1.00 58.50 83 VAL A O 1
ATOM 649 N N . LEU A 1 84 ? -9.195 7.745 -11.556 1.00 56.41 84 LEU A N 1
ATOM 650 C CA . LEU A 1 84 ? -10.094 7.039 -12.451 1.00 56.41 84 LEU A CA 1
ATOM 651 C C . LEU A 1 84 ? -11.424 7.780 -12.341 1.00 56.41 84 LEU A C 1
ATOM 653 O O . LEU A 1 84 ? -12.243 7.445 -11.487 1.00 56.41 84 LEU A O 1
ATOM 657 N N . GLU A 1 85 ? -11.604 8.820 -13.158 1.00 57.75 85 GLU A N 1
ATOM 658 C CA . GLU A 1 85 ? -12.934 9.325 -13.476 1.00 57.75 85 GLU A CA 1
ATOM 659 C C . GLU A 1 85 ? -13.775 8.072 -13.749 1.00 57.75 85 GLU A C 1
ATOM 661 O O . GLU A 1 85 ? -13.371 7.253 -14.594 1.00 57.75 85 GLU A O 1
ATOM 666 N N . PRO A 1 86 ? -14.872 7.827 -13.002 1.00 55.91 86 PRO A N 1
ATOM 667 C CA . PRO A 1 86 ? -15.830 6.825 -13.421 1.00 55.91 86 PRO A CA 1
ATOM 668 C C . PRO A 1 86 ? -16.096 7.167 -14.875 1.00 55.91 86 PRO A C 1
ATOM 670 O O . PRO A 1 86 ? -16.481 8.300 -15.146 1.00 55.91 86 PRO A O 1
ATOM 673 N N . THR A 1 87 ? -15.782 6.264 -15.811 1.00 62.62 87 THR A N 1
ATOM 674 C CA . THR A 1 87 ? -16.211 6.448 -17.196 1.00 62.62 87 THR A CA 1
ATOM 675 C C . THR A 1 87 ? -17.688 6.736 -17.075 1.00 62.62 87 THR A C 1
ATOM 677 O O . THR A 1 87 ? -18.409 5.829 -16.655 1.00 62.62 87 THR A O 1
ATOM 680 N N . GLU A 1 88 ? -18.081 8.000 -17.271 1.00 51.41 88 GLU A N 1
ATOM 681 C CA . GLU A 1 88 ? -19.454 8.452 -17.138 1.00 51.41 88 GLU A CA 1
ATOM 682 C C . GLU A 1 88 ? -20.246 7.422 -17.908 1.00 51.41 88 GLU A C 1
ATOM 684 O O . GLU A 1 88 ? -20.072 7.262 -19.121 1.00 51.41 88 GLU A O 1
ATOM 689 N N . ALA A 1 89 ? -20.979 6.595 -17.163 1.00 47.22 89 ALA A N 1
ATOM 690 C CA . ALA A 1 89 ? -21.849 5.612 -17.748 1.00 47.22 89 ALA A CA 1
ATOM 691 C C . ALA A 1 89 ? -22.676 6.415 -18.732 1.00 47.22 89 ALA A C 1
ATOM 693 O O . ALA A 1 89 ? -23.335 7.346 -18.284 1.00 47.22 89 ALA A O 1
ATOM 694 N N . LEU A 1 90 ? -22.518 6.118 -20.026 1.00 51.94 90 LEU A N 1
ATOM 695 C CA . LEU A 1 90 ? -23.216 6.728 -21.149 1.00 51.94 90 LEU A CA 1
ATOM 696 C C . LEU A 1 90 ? -24.616 7.133 -20.685 1.00 51.94 90 LEU A C 1
ATOM 698 O O . LEU A 1 90 ? -25.510 6.291 -20.642 1.00 51.94 90 LEU A O 1
ATOM 702 N N . VAL A 1 91 ? -24.785 8.380 -20.245 1.00 56.88 91 VAL A N 1
ATOM 703 C CA . VAL A 1 91 ? -26.094 8.901 -19.886 1.00 56.88 91 VAL A CA 1
ATOM 704 C C . VAL A 1 91 ? -26.699 9.210 -21.242 1.00 56.88 91 VAL A C 1
ATOM 706 O O . VAL A 1 91 ? -26.204 10.112 -21.919 1.00 56.88 91 VAL A O 1
ATOM 709 N N . PRO A 1 92 ? -27.679 8.429 -21.735 1.00 51.69 92 PRO A N 1
ATOM 710 C CA . PRO A 1 92 ? -28.376 8.862 -22.927 1.00 51.69 92 PRO A CA 1
ATOM 711 C C . PRO A 1 92 ? -29.017 10.193 -22.536 1.00 51.69 92 PRO A C 1
ATOM 713 O O . PRO A 1 92 ? -29.737 10.244 -21.534 1.00 51.69 92 PRO A O 1
ATOM 716 N N . GLU A 1 93 ? -28.684 11.272 -23.248 1.00 55.84 93 GLU A N 1
ATOM 717 C CA . GLU A 1 93 ? -29.286 12.583 -23.024 1.00 55.84 93 GLU A CA 1
ATOM 718 C C . GLU A 1 93 ? -30.801 12.399 -22.903 1.00 55.84 93 GLU A C 1
ATOM 720 O O . GLU A 1 93 ? -31.486 12.003 -23.850 1.00 55.84 93 GLU A O 1
ATOM 725 N N . THR A 1 94 ? -31.330 12.630 -21.704 1.00 48.22 94 THR A N 1
ATOM 726 C CA . THR A 1 94 ? -32.770 12.730 -21.521 1.00 48.22 94 THR A CA 1
ATOM 727 C C . THR A 1 94 ? -33.155 14.054 -22.155 1.00 48.22 94 THR A C 1
ATOM 729 O O . THR A 1 94 ? -32.882 15.112 -21.600 1.00 48.22 94 THR A O 1
ATOM 732 N N . ILE A 1 95 ? -33.721 13.991 -23.360 1.00 58.00 95 ILE A N 1
ATOM 733 C CA . ILE A 1 95 ? -34.290 15.148 -24.049 1.00 58.00 95 ILE A CA 1
ATOM 734 C C . ILE A 1 95 ? -35.393 15.708 -23.145 1.00 58.00 95 ILE A C 1
ATOM 736 O O . ILE A 1 95 ? -36.473 15.121 -23.048 1.00 58.00 95 ILE A O 1
ATOM 740 N N . GLU A 1 96 ? -35.132 16.819 -22.456 1.00 57.00 96 GLU A N 1
ATOM 741 C CA . GLU A 1 96 ? -36.181 17.532 -21.733 1.00 57.00 96 GLU A CA 1
ATOM 742 C C . GLU A 1 96 ? -37.190 18.096 -22.748 1.00 57.00 96 GLU A C 1
ATOM 744 O O . GLU A 1 96 ? -36.795 18.772 -23.705 1.00 57.00 96 GLU A O 1
ATOM 749 N N . PRO A 1 97 ? -38.501 17.835 -22.596 1.00 51.31 97 PRO A N 1
ATOM 750 C CA . PRO A 1 97 ? -39.490 18.428 -23.475 1.00 51.31 97 PRO A CA 1
ATOM 751 C C . PRO A 1 97 ? -39.543 19.936 -23.215 1.00 51.31 97 PRO A C 1
ATOM 753 O O . PRO A 1 97 ? -39.780 20.383 -22.093 1.00 51.31 97 PRO A O 1
ATOM 756 N N . LEU A 1 98 ? -39.338 20.714 -24.279 1.00 66.81 98 LEU A N 1
ATOM 757 C CA . LEU A 1 98 ? -39.492 22.166 -24.313 1.00 66.81 98 LEU A CA 1
ATOM 758 C C . LEU A 1 98 ? -40.823 22.576 -23.655 1.00 66.81 98 LEU A C 1
ATOM 760 O O . LEU A 1 98 ? -41.898 22.313 -24.197 1.00 66.81 98 LEU A O 1
ATOM 764 N N . LEU A 1 99 ? -40.746 23.222 -22.489 1.00 56.09 99 LEU A N 1
ATOM 765 C CA . LEU A 1 99 ? -41.889 23.830 -21.811 1.00 56.09 99 LEU A CA 1
ATOM 766 C C . LEU A 1 99 ? -42.562 24.831 -22.763 1.00 56.09 99 LEU A C 1
ATOM 768 O O . LEU A 1 99 ? -41.982 25.861 -23.109 1.00 56.09 99 LEU A O 1
ATOM 772 N N . ALA A 1 100 ? -43.789 24.535 -23.195 1.00 60.19 100 ALA A N 1
ATOM 773 C CA . ALA A 1 100 ? -44.617 25.504 -23.903 1.00 60.19 100 ALA A CA 1
ATOM 774 C C . ALA A 1 100 ? -44.944 26.676 -22.957 1.00 60.19 100 ALA A C 1
ATOM 776 O O . ALA A 1 100 ? -45.256 26.436 -21.786 1.00 60.19 100 ALA A O 1
ATOM 777 N N . PRO A 1 101 ? -44.901 27.940 -23.414 1.00 57.75 101 PRO A N 1
ATOM 778 C CA . PRO A 1 101 ? -45.271 29.057 -22.561 1.00 57.75 101 PRO A CA 1
ATOM 779 C C . PRO A 1 101 ? -46.771 29.001 -22.254 1.00 57.75 101 PRO A C 1
ATOM 781 O O . PRO A 1 101 ? -47.615 29.081 -23.147 1.00 57.75 101 PRO A O 1
ATOM 784 N N . THR A 1 102 ? -47.093 28.884 -20.967 1.00 60.72 102 THR A N 1
ATOM 785 C CA . THR A 1 102 ? -48.432 29.093 -20.413 1.00 60.72 102 THR A CA 1
ATOM 786 C C . THR A 1 102 ? -48.904 30.502 -20.763 1.00 60.72 102 THR A C 1
ATOM 788 O O . THR A 1 102 ? -48.461 31.480 -20.162 1.00 60.72 102 THR A O 1
ATOM 791 N N . ALA A 1 103 ? -49.816 30.621 -21.726 1.00 57.69 103 ALA A N 1
ATOM 792 C CA . ALA A 1 103 ? -50.602 31.832 -21.896 1.00 57.69 103 ALA A CA 1
ATOM 793 C C . ALA A 1 103 ? -51.748 31.812 -20.873 1.00 57.69 103 ALA A C 1
ATOM 795 O O . ALA A 1 103 ? -52.690 31.028 -20.972 1.00 57.69 103 ALA A O 1
ATOM 796 N N . THR A 1 104 ? -51.617 32.665 -19.862 1.00 58.66 104 THR A N 1
ATOM 797 C CA . THR A 1 104 ? -52.652 33.047 -18.897 1.00 58.66 104 THR A CA 1
ATOM 798 C C . THR A 1 104 ? -53.964 33.427 -19.599 1.00 58.66 104 THR A C 1
ATOM 800 O O . THR A 1 104 ? -53.922 34.271 -20.495 1.00 58.66 104 THR A O 1
ATOM 803 N N . PRO A 1 105 ? -55.137 32.905 -19.190 1.00 51.19 105 PRO A N 1
ATOM 804 C CA . PRO A 1 105 ? -56.415 33.454 -19.619 1.00 51.19 105 PRO A CA 1
ATOM 805 C C . PRO A 1 105 ? -56.924 34.474 -18.589 1.00 51.19 105 PRO A C 1
ATOM 807 O O . PRO A 1 105 ? -56.929 34.169 -17.398 1.00 51.19 105 PRO A O 1
ATOM 810 N N . ALA A 1 106 ? -57.363 35.655 -19.039 1.00 48.12 106 ALA A N 1
ATOM 811 C CA . ALA A 1 106 ? -58.420 36.461 -18.403 1.00 48.12 106 ALA A CA 1
ATOM 812 C C . ALA A 1 106 ? -58.609 37.818 -19.116 1.00 48.12 106 ALA A C 1
ATOM 814 O O . ALA A 1 106 ? -57.613 38.392 -19.565 1.00 48.12 106 ALA A O 1
ATOM 815 N N . PRO A 1 107 ? -59.798 38.441 -19.032 1.00 61.88 107 PRO A N 1
ATOM 816 C CA . PRO A 1 107 ? -61.156 37.886 -18.957 1.00 61.88 107 PRO A CA 1
ATOM 817 C C . PRO A 1 107 ? -61.934 38.000 -20.282 1.00 61.88 107 PRO A C 1
ATOM 819 O O . PRO A 1 107 ? -61.593 38.866 -21.119 1.00 61.88 107 PRO A O 1
#

Foldseek 3Di:
DPWDKAWDAADDDDDDFFDWDWACLPPVPDATGHTFFTFHDKADDPPDRIIMTTGDGPDDPVDDDDDDDDDDDDSPDDDDPPPPPPPPPPPPPPPDPPDDDDDDDDD

Radius of gyration: 24.09 Å; chains: 1; bounding box: 78×57×46 Å

Sequence (107 aa):
SGDLLMDFIPQGPVFSVGEVVLTSGIGLSFPRGIPIGRVLERRQRDIDIFQQAVVRPIIDFRQLEVVAIVTNFDPLENVPDVVLEPTEALVPETIEPLLAPTATPAP